Protein AF-A0A6D2JF20-F1 (afdb_monomer)

Organism: NCBI:txid1685480

Secondary structure (DSSP, 8-state):
---PPPP-SHHHHHHHHHHHHHTGGGSTTHHHHHHHHHHTTSTT------HHHHHHHHHHHHHHHSTTSSPPP-TTSPEEEEEEEETTEEEEEEEE-------

Structure (mmCIF, N/CA/C/O backbone):
data_AF-A0A6D2JF20-F1
#
_entry.id   AF-A0A6D2JF20-F1
#
loop_
_atom_site.group_PDB
_atom_site.id
_atom_site.type_symbol
_atom_site.label_atom_id
_atom_site.label_alt_id
_atom_site.label_comp_id
_atom_site.label_asym_id
_atom_site.label_entity_id
_atom_site.label_seq_id
_atom_site.pdbx_PDB_ins_code
_atom_site.Cartn_x
_atom_site.Cartn_y
_atom_site.Cartn_z
_atom_site.occupancy
_atom_site.B_iso_or_equiv
_atom_site.auth_seq_id
_atom_site.auth_comp_id
_atom_site.auth_asym_id
_atom_site.auth_atom_id
_atom_site.pdbx_PDB_model_num
ATOM 1 N N . MET A 1 1 ? 3.428 11.396 -3.751 1.00 52.97 1 MET A N 1
ATOM 2 C CA . MET A 1 1 ? 2.764 10.527 -2.746 1.00 52.97 1 MET A CA 1
ATOM 3 C C . MET A 1 1 ? 3.189 10.852 -1.299 1.00 52.97 1 MET A C 1
ATOM 5 O O . MET A 1 1 ? 3.245 9.968 -0.458 1.00 52.97 1 MET A O 1
ATOM 9 N N . THR A 1 2 ? 3.452 12.115 -0.946 1.00 46.62 2 THR A N 1
ATOM 10 C CA . THR A 1 2 ? 3.933 12.486 0.405 1.00 46.62 2 THR A CA 1
ATOM 11 C C . THR A 1 2 ? 2.809 12.811 1.405 1.00 46.62 2 THR A C 1
ATOM 13 O O . THR A 1 2 ? 2.994 12.618 2.605 1.00 46.62 2 THR A O 1
ATOM 16 N N . ASN A 1 3 ? 1.598 13.147 0.939 1.00 63.19 3 ASN A N 1
ATOM 17 C CA . ASN A 1 3 ? 0.481 13.617 1.781 1.00 63.19 3 ASN A CA 1
ATOM 18 C C . ASN A 1 3 ? -0.628 12.581 2.067 1.00 63.19 3 ASN A C 1
ATOM 20 O O . ASN A 1 3 ? -1.789 12.947 2.225 1.00 63.19 3 ASN A O 1
ATOM 24 N N . LEU A 1 4 ? -0.303 11.287 2.159 1.00 75.44 4 LEU A N 1
ATOM 25 C CA . LEU A 1 4 ? -1.256 10.305 2.697 1.00 75.44 4 LEU A CA 1
ATOM 26 C C . LEU A 1 4 ? -1.408 10.506 4.212 1.00 75.44 4 LEU A C 1
ATOM 28 O O . LEU A 1 4 ? -0.425 10.352 4.945 1.00 75.44 4 LEU A O 1
ATOM 32 N N . GLN A 1 5 ? -2.618 10.874 4.638 1.00 84.88 5 GLN A N 1
ATOM 33 C CA . GLN A 1 5 ? -3.017 11.016 6.040 1.00 84.88 5 GLN A CA 1
ATOM 34 C C . GLN A 1 5 ? -3.305 9.638 6.661 1.00 84.88 5 GLN A C 1
ATOM 36 O O . GLN A 1 5 ? -3.748 8.741 5.936 1.00 84.88 5 GLN A O 1
ATOM 41 N N . PRO A 1 6 ? -3.093 9.459 7.978 1.00 86.31 6 PRO A N 1
ATOM 42 C CA . PRO A 1 6 ? -3.466 8.233 8.671 1.00 86.31 6 PRO A CA 1
ATOM 43 C C . PRO A 1 6 ? -4.964 7.908 8.501 1.00 86.31 6 PRO A C 1
ATOM 45 O O . PRO A 1 6 ? -5.800 8.812 8.621 1.00 86.31 6 PRO A O 1
ATOM 48 N N . PRO A 1 7 ? -5.322 6.641 8.231 1.00 89.75 7 PRO A N 1
ATOM 49 C CA . PRO A 1 7 ? -6.707 6.192 8.121 1.00 89.75 7 PRO A CA 1
ATOM 50 C C . PRO A 1 7 ? -7.486 6.450 9.416 1.00 89.75 7 PRO A C 1
ATOM 52 O O . PRO A 1 7 ? -7.017 6.093 10.495 1.00 89.75 7 PRO A O 1
ATOM 55 N N . LYS A 1 8 ? -8.692 7.021 9.316 1.00 90.25 8 LYS A N 1
ATOM 56 C CA . LYS A 1 8 ? -9.554 7.295 10.484 1.00 90.25 8 LYS A CA 1
ATOM 57 C C . LYS A 1 8 ? -10.724 6.324 10.604 1.00 90.25 8 LYS A C 1
ATOM 59 O O . LYS A 1 8 ? -11.399 6.305 11.626 1.00 90.25 8 LYS A O 1
ATOM 64 N N . THR A 1 9 ? -10.980 5.540 9.559 1.00 91.38 9 THR A N 1
ATOM 65 C CA . THR A 1 9 ? -12.105 4.607 9.500 1.00 91.38 9 THR A CA 1
ATOM 66 C C . THR A 1 9 ? -11.697 3.252 8.922 1.00 91.38 9 THR A C 1
ATOM 68 O O . THR A 1 9 ? -10.712 3.124 8.191 1.00 91.38 9 THR A O 1
ATOM 71 N N . VAL A 1 10 ? -12.516 2.226 9.177 1.00 90.94 10 VAL A N 1
ATOM 72 C CA . VAL A 1 10 ? -12.380 0.887 8.567 1.00 90.94 10 VAL A CA 1
ATOM 73 C C . VAL A 1 10 ? -12.385 0.967 7.033 1.00 90.94 10 VAL A C 1
ATOM 75 O O . VAL A 1 10 ? -11.656 0.235 6.361 1.00 90.94 10 VAL A O 1
ATOM 78 N N . LYS A 1 11 ? -13.179 1.883 6.460 1.00 91.31 11 LYS A N 1
ATOM 79 C CA . LYS A 1 11 ? -13.241 2.110 5.010 1.00 91.31 11 LYS A CA 1
ATOM 80 C C . LYS A 1 11 ? -11.911 2.646 4.473 1.00 91.31 11 LYS A C 1
ATOM 82 O O . LYS A 1 11 ? -11.450 2.171 3.435 1.00 91.31 11 LYS A O 1
ATOM 87 N N . ASP A 1 12 ? -11.276 3.563 5.200 1.00 91.44 12 ASP A N 1
ATOM 88 C CA . ASP A 1 12 ? -9.974 4.124 4.825 1.00 91.44 12 ASP A CA 1
ATOM 89 C C . ASP A 1 12 ? -8.874 3.060 4.876 1.00 91.44 12 ASP A C 1
ATOM 91 O O . ASP A 1 12 ? -8.080 2.962 3.942 1.00 91.44 12 ASP A O 1
ATOM 95 N N . ILE A 1 13 ? -8.866 2.206 5.910 1.00 93.00 13 ILE A N 1
ATOM 96 C CA . ILE A 1 13 ? -7.935 1.066 6.000 1.00 93.00 13 ILE A CA 1
ATOM 97 C C . ILE A 1 13 ? -8.121 0.128 4.811 1.00 93.00 13 ILE A C 1
ATOM 99 O O . ILE A 1 13 ? -7.141 -0.279 4.187 1.00 93.00 13 ILE A O 1
ATOM 103 N N . ARG A 1 14 ? -9.371 -0.212 4.477 1.00 92.88 14 ARG A N 1
ATOM 104 C CA . ARG A 1 14 ? -9.676 -1.108 3.356 1.00 92.88 14 ARG A CA 1
ATOM 105 C C . ARG A 1 14 ? -9.209 -0.515 2.026 1.00 92.88 14 ARG A C 1
ATOM 107 O O . ARG A 1 14 ? -8.611 -1.233 1.231 1.00 92.88 14 ARG A O 1
ATOM 114 N N . SER A 1 15 ? -9.437 0.781 1.812 1.00 91.25 15 SER A N 1
ATOM 115 C CA . SER A 1 15 ? -8.962 1.507 0.628 1.00 91.25 15 SER A CA 1
ATOM 116 C C . SER A 1 15 ? -7.430 1.523 0.552 1.00 91.25 15 SER A C 1
ATOM 118 O O . SER A 1 15 ? -6.848 1.136 -0.463 1.00 91.25 15 SER A O 1
ATOM 120 N N . PHE A 1 16 ? -6.766 1.877 1.657 1.00 92.06 16 PHE A N 1
ATOM 121 C CA . PHE A 1 16 ? -5.309 1.919 1.748 1.00 92.06 16 PHE A CA 1
ATOM 122 C C . PHE A 1 16 ? -4.671 0.553 1.478 1.00 92.06 16 PHE A C 1
ATOM 124 O O . PHE A 1 16 ? -3.767 0.452 0.651 1.00 92.06 16 PHE A O 1
ATOM 131 N N . LEU A 1 17 ? -5.158 -0.506 2.131 1.00 91.50 17 LEU A N 1
ATOM 132 C CA . LEU A 1 17 ? -4.654 -1.865 1.929 1.00 91.50 17 LEU A CA 1
ATOM 133 C C . LEU A 1 17 ? -4.976 -2.404 0.533 1.00 91.50 17 LEU A C 1
ATOM 135 O O . LEU A 1 17 ? -4.171 -3.155 -0.011 1.00 91.50 17 LEU A O 1
ATOM 139 N N . GLY A 1 18 ? -6.100 -2.004 -0.068 1.00 90.00 18 GLY A N 1
ATOM 140 C CA . GLY A 1 18 ? -6.414 -2.317 -1.463 1.00 90.00 18 GLY A CA 1
ATOM 141 C C . GLY A 1 18 ? -5.385 -1.720 -2.425 1.00 90.00 18 GLY A C 1
ATOM 142 O O . GLY A 1 18 ? -4.839 -2.432 -3.264 1.00 90.00 18 GLY A O 1
ATOM 143 N N . HIS A 1 19 ? -5.051 -0.439 -2.247 1.00 87.38 19 HIS A N 1
ATOM 144 C CA . HIS A 1 19 ? -4.032 0.235 -3.053 1.00 87.38 19 HIS A CA 1
ATOM 145 C C . HIS A 1 19 ? -2.627 -0.336 -2.816 1.00 87.38 19 HIS A C 1
ATOM 147 O O . HIS A 1 19 ? -1.948 -0.748 -3.755 1.00 87.38 19 HIS A O 1
ATOM 153 N N . ALA A 1 20 ? -2.195 -0.419 -1.556 1.00 87.75 20 ALA A N 1
ATOM 154 C CA . ALA A 1 20 ? -0.882 -0.950 -1.200 1.00 87.75 20 AL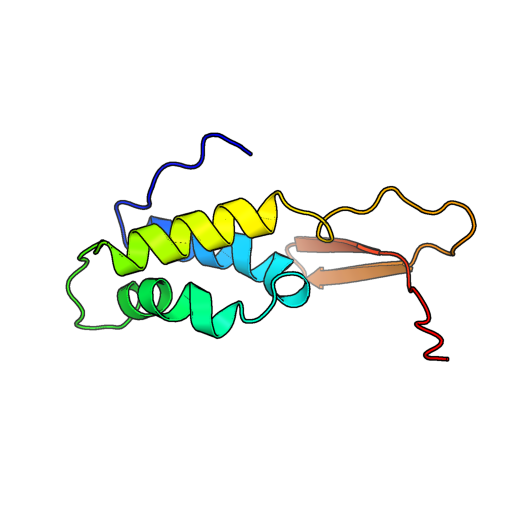A A CA 1
ATOM 155 C C . ALA A 1 20 ? -0.730 -2.432 -1.590 1.00 87.75 20 ALA A C 1
ATOM 157 O O . ALA A 1 20 ? 0.360 -2.881 -1.949 1.00 87.75 20 ALA A O 1
ATOM 158 N N . GLY A 1 21 ? -1.836 -3.181 -1.583 1.00 86.56 21 GLY A N 1
ATOM 159 C CA . GLY A 1 21 ? -1.907 -4.580 -1.989 1.00 86.56 21 GLY A CA 1
ATOM 160 C C . GLY A 1 21 ? -1.491 -4.822 -3.441 1.00 86.56 21 GLY A C 1
ATOM 161 O O . GLY A 1 21 ? -0.915 -5.872 -3.727 1.00 86.56 21 GLY A O 1
ATOM 162 N N . PHE A 1 22 ? -1.683 -3.851 -4.341 1.00 83.38 22 PHE A N 1
ATOM 163 C CA . PHE A 1 22 ? -1.205 -3.937 -5.726 1.00 83.38 22 PHE A CA 1
ATOM 164 C C . PHE A 1 22 ? 0.328 -4.058 -5.795 1.00 83.38 22 PHE A C 1
ATOM 166 O O . PHE A 1 22 ? 0.874 -4.875 -6.541 1.00 83.38 22 PHE A O 1
ATOM 173 N N . TYR A 1 23 ? 1.028 -3.317 -4.934 1.00 84.50 23 TYR A N 1
ATOM 174 C CA . TYR A 1 23 ? 2.489 -3.285 -4.862 1.00 84.50 23 TYR A CA 1
ATOM 175 C C . TYR A 1 23 ? 3.081 -4.314 -3.889 1.00 84.50 23 TYR A C 1
ATOM 177 O O . TYR A 1 23 ? 4.301 -4.378 -3.739 1.00 84.50 23 TYR A O 1
ATOM 185 N N . ARG A 1 24 ? 2.255 -5.170 -3.263 1.00 84.81 24 ARG A N 1
ATOM 186 C CA . ARG A 1 24 ? 2.688 -6.129 -2.225 1.00 84.81 24 ARG A CA 1
ATOM 187 C C . ARG A 1 24 ? 3.883 -6.996 -2.631 1.00 84.81 24 ARG A C 1
ATOM 189 O O . ARG A 1 24 ? 4.678 -7.360 -1.778 1.00 84.81 24 ARG A O 1
ATOM 196 N N .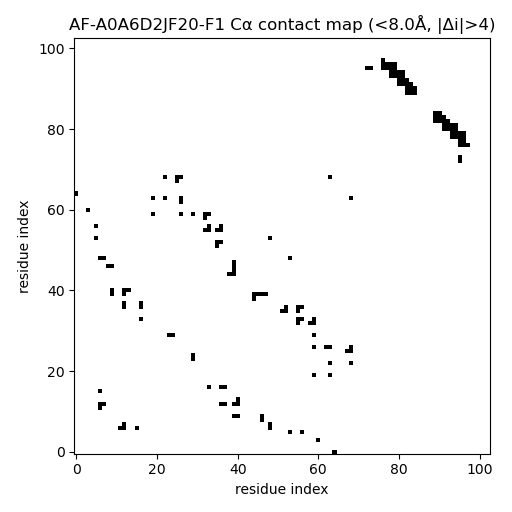 ARG A 1 25 ? 4.018 -7.325 -3.926 1.00 81.31 25 ARG A N 1
ATOM 197 C CA . ARG A 1 25 ? 5.108 -8.170 -4.454 1.00 81.31 25 ARG A CA 1
ATOM 198 C C . ARG A 1 25 ? 6.485 -7.502 -4.372 1.00 81.31 25 ARG A C 1
ATOM 200 O O . ARG A 1 25 ? 7.496 -8.191 -4.404 1.00 81.31 25 ARG A O 1
ATOM 207 N N . PHE A 1 26 ? 6.511 -6.174 -4.288 1.00 78.88 26 PHE A N 1
ATOM 208 C CA . PHE A 1 26 ? 7.727 -5.364 -4.240 1.00 78.88 26 PHE A CA 1
ATOM 209 C C . PHE A 1 26 ? 8.099 -4.954 -2.809 1.00 78.88 26 PHE A C 1
ATOM 211 O O . PHE A 1 26 ? 9.205 -4.472 -2.580 1.00 78.88 26 PHE A O 1
ATOM 218 N N . ILE A 1 27 ? 7.201 -5.172 -1.843 1.00 83.88 27 ILE A N 1
ATOM 219 C CA . ILE A 1 27 ? 7.398 -4.835 -0.434 1.00 83.88 27 ILE A CA 1
ATOM 220 C C . ILE A 1 27 ? 7.702 -6.125 0.330 1.00 83.88 27 ILE A C 1
ATOM 222 O O . ILE A 1 27 ? 6.827 -6.968 0.541 1.00 83.88 27 ILE A O 1
ATOM 226 N N . LYS A 1 28 ? 8.957 -6.288 0.758 1.00 82.94 28 LYS A N 1
ATOM 227 C CA . LYS A 1 28 ? 9.372 -7.444 1.561 1.00 82.94 28 LYS A CA 1
ATOM 228 C C . LYS A 1 28 ? 8.541 -7.521 2.848 1.00 82.94 28 LYS A C 1
ATOM 230 O O . LYS A 1 28 ? 8.325 -6.510 3.511 1.00 82.94 28 LYS A O 1
ATOM 235 N N . ASP A 1 29 ? 8.086 -8.728 3.187 1.00 86.44 29 ASP A N 1
ATOM 236 C CA . ASP A 1 29 ? 7.298 -9.020 4.391 1.00 86.44 29 ASP A CA 1
ATOM 237 C C . ASP A 1 29 ? 5.992 -8.208 4.503 1.00 86.44 29 ASP A C 1
ATOM 239 O O . ASP A 1 29 ? 5.488 -7.989 5.607 1.00 86.44 29 ASP A O 1
ATOM 243 N N . PHE A 1 30 ? 5.404 -7.795 3.368 1.00 88.94 30 PHE A N 1
ATOM 244 C CA . PHE A 1 30 ? 4.185 -6.975 3.331 1.00 88.94 30 PHE A CA 1
ATOM 245 C C . PHE A 1 30 ? 3.083 -7.502 4.255 1.00 88.94 30 PHE A C 1
ATOM 247 O O . PHE A 1 30 ? 2.539 -6.741 5.048 1.00 88.94 30 PHE A O 1
ATOM 254 N N . SER A 1 31 ? 2.786 -8.806 4.213 1.00 88.31 31 SER A N 1
ATOM 255 C CA . SER A 1 31 ? 1.746 -9.410 5.056 1.00 88.31 31 SER A CA 1
ATOM 256 C C . SER A 1 31 ? 2.035 -9.272 6.554 1.00 88.31 31 SER A C 1
ATOM 258 O O . SER A 1 31 ? 1.107 -9.086 7.336 1.00 88.31 31 SER A O 1
ATOM 260 N N . GLN A 1 32 ? 3.306 -9.337 6.966 1.00 90.88 32 GLN A N 1
ATOM 261 C CA . GLN A 1 32 ? 3.688 -9.162 8.370 1.00 90.88 32 GLN A CA 1
ATOM 262 C C . GLN A 1 32 ? 3.543 -7.698 8.793 1.00 90.88 32 GLN A C 1
ATOM 264 O O . GLN A 1 32 ? 3.006 -7.418 9.861 1.00 90.88 32 GLN A O 1
ATOM 269 N N . ILE A 1 33 ? 3.963 -6.768 7.929 1.00 91.38 33 ILE A N 1
ATOM 270 C CA . ILE A 1 33 ? 3.872 -5.325 8.182 1.00 91.38 33 ILE A CA 1
ATOM 271 C C . ILE A 1 33 ? 2.407 -4.871 8.208 1.00 91.38 33 ILE A C 1
ATOM 273 O O . ILE A 1 33 ? 2.021 -4.100 9.077 1.00 91.38 33 ILE A O 1
ATOM 277 N N . ALA A 1 34 ? 1.576 -5.363 7.287 1.00 92.69 34 ALA A N 1
ATOM 278 C CA . ALA A 1 34 ? 0.165 -5.001 7.172 1.00 92.69 34 ALA A CA 1
ATOM 279 C C . ALA A 1 34 ? -0.726 -5.656 8.241 1.00 92.69 34 ALA A C 1
ATOM 281 O O . ALA A 1 34 ? -1.875 -5.247 8.401 1.00 92.69 34 ALA A O 1
ATOM 282 N N . ARG A 1 35 ? -0.220 -6.647 8.987 1.00 93.44 35 ARG A N 1
ATOM 283 C CA . ARG A 1 35 ? -0.980 -7.416 9.984 1.00 93.44 35 ARG A CA 1
ATOM 284 C C . ARG A 1 35 ? -1.783 -6.553 10.976 1.00 93.44 35 ARG A C 1
ATOM 286 O O . ARG A 1 35 ? -2.990 -6.788 11.074 1.00 93.44 35 ARG A O 1
ATOM 293 N N . PRO A 1 36 ? -1.201 -5.557 11.677 1.00 93.38 36 PRO A N 1
ATOM 294 C CA . PRO A 1 36 ? -1.965 -4.688 12.578 1.00 93.38 36 PRO A CA 1
ATOM 295 C C . PRO A 1 36 ? -3.098 -3.941 11.858 1.00 93.38 36 PRO A C 1
ATOM 297 O O . PRO A 1 36 ? -4.203 -3.870 12.384 1.00 93.38 36 PRO A O 1
ATOM 300 N N . LEU A 1 37 ? -2.889 -3.499 10.613 1.00 93.38 37 LEU A N 1
ATOM 301 C CA . LEU A 1 37 ? -3.930 -2.840 9.814 1.00 93.38 37 LEU A CA 1
ATOM 302 C C . LEU A 1 37 ? -5.031 -3.819 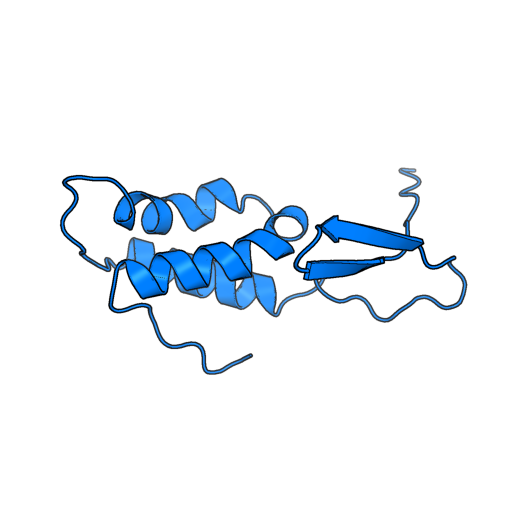9.384 1.00 93.38 37 LEU A C 1
ATOM 304 O O . LEU A 1 37 ? -6.209 -3.483 9.433 1.00 93.38 37 LEU A O 1
ATOM 308 N N . THR A 1 38 ? -4.678 -5.050 8.999 1.00 92.44 38 THR A N 1
ATOM 309 C CA . THR A 1 38 ? -5.672 -6.078 8.639 1.00 92.44 38 THR A CA 1
ATOM 310 C C . THR A 1 38 ? -6.527 -6.511 9.829 1.00 92.44 38 THR A C 1
ATOM 312 O O . THR A 1 38 ? -7.691 -6.847 9.638 1.00 92.44 38 THR A O 1
ATOM 315 N N . ARG A 1 39 ? -6.001 -6.442 11.062 1.00 91.88 39 ARG A N 1
ATOM 316 C CA . ARG A 1 39 ? -6.767 -6.733 12.285 1.00 91.88 39 ARG A CA 1
ATOM 317 C C . ARG A 1 39 ? -7.914 -5.740 12.491 1.00 91.88 39 ARG A C 1
ATOM 319 O O . ARG A 1 39 ? -8.976 -6.152 12.941 1.00 91.88 39 ARG A O 1
ATOM 326 N N . LEU A 1 40 ? -7.734 -4.480 12.083 1.00 91.69 40 LEU A N 1
ATOM 327 C CA . LEU A 1 40 ? -8.787 -3.455 12.108 1.00 91.69 40 LEU A CA 1
ATOM 328 C C . LEU A 1 40 ? -9.930 -3.728 11.111 1.00 91.69 40 LEU A C 1
ATOM 330 O O . LEU A 1 40 ? -10.938 -3.027 11.133 1.00 91.69 40 LEU A O 1
ATOM 334 N N . LEU A 1 41 ? -9.779 -4.714 10.217 1.00 90.00 41 LEU A N 1
ATOM 335 C CA . LEU A 1 41 ? -10.824 -5.144 9.283 1.00 90.00 41 LEU A CA 1
ATOM 336 C C . LEU A 1 41 ? -11.624 -6.356 9.782 1.00 90.00 41 LEU A C 1
ATOM 338 O O . LEU A 1 41 ? -12.620 -6.712 9.146 1.00 90.00 41 LEU A O 1
ATOM 342 N N . CYS A 1 42 ? -11.192 -7.011 10.863 1.00 90.25 42 CYS A N 1
ATOM 343 C CA . CYS A 1 42 ? -11.900 -8.157 11.423 1.00 90.25 42 CYS A CA 1
ATOM 344 C C . CYS A 1 42 ? -13.252 -7.733 12.005 1.00 90.25 42 CYS A C 1
ATOM 346 O O . CYS A 1 42 ? -13.397 -6.641 12.554 1.00 90.25 42 CYS A O 1
ATOM 348 N N . LYS A 1 43 ? -14.243 -8.625 11.901 1.00 86.19 43 LYS A N 1
ATOM 349 C CA . LYS A 1 43 ? -15.518 -8.453 12.605 1.00 86.19 43 LYS A CA 1
ATOM 350 C C . LYS A 1 43 ? -15.266 -8.436 14.116 1.00 86.19 43 LYS A C 1
ATOM 352 O O . LYS A 1 43 ? -14.334 -9.085 14.586 1.00 86.19 43 LYS A O 1
ATOM 357 N N . ASP A 1 44 ? -16.079 -7.665 14.832 1.00 85.25 44 ASP A N 1
ATOM 358 C CA . ASP A 1 44 ? -16.078 -7.572 16.299 1.00 85.25 44 ASP A CA 1
ATOM 359 C C . ASP A 1 44 ? -14.784 -7.016 16.927 1.00 85.25 44 ASP A C 1
ATOM 361 O O . ASP A 1 44 ? -14.518 -7.203 18.113 1.00 85.25 44 ASP A O 1
ATOM 365 N N . ILE A 1 45 ? -13.982 -6.290 16.143 1.00 86.44 45 ILE A N 1
ATOM 366 C CA . ILE A 1 45 ? -12.839 -5.516 16.636 1.00 86.44 45 ILE A CA 1
ATOM 367 C C . ILE A 1 45 ? -13.206 -4.031 16.656 1.00 86.44 45 ILE A C 1
ATOM 369 O O . ILE A 1 45 ? -13.632 -3.470 15.646 1.00 86.44 45 ILE A O 1
ATOM 373 N N . ASN A 1 46 ? -12.992 -3.381 17.802 1.00 88.06 46 ASN A N 1
ATOM 374 C CA . ASN A 1 46 ? -13.082 -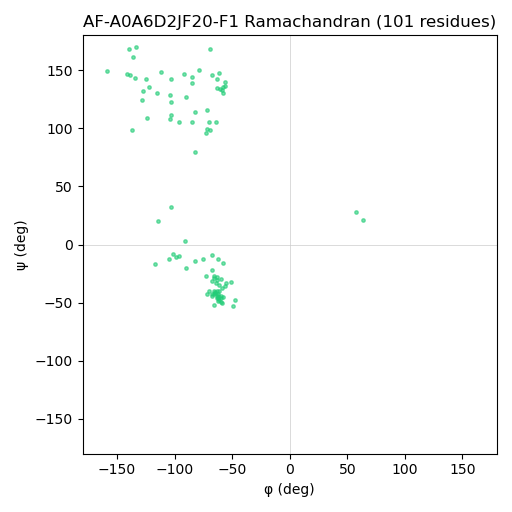1.929 17.903 1.00 88.06 46 ASN A CA 1
ATOM 375 C C . ASN A 1 46 ? -12.009 -1.281 17.026 1.00 88.06 46 ASN A C 1
ATOM 377 O O . ASN A 1 46 ? -10.844 -1.682 17.042 1.00 88.06 46 ASN A O 1
ATOM 381 N N . PHE A 1 47 ? -12.400 -0.258 16.268 1.00 89.94 47 PHE A N 1
ATOM 382 C CA . PHE A 1 47 ? -11.448 0.511 15.483 1.00 89.94 47 PHE A CA 1
ATOM 383 C C . PHE A 1 47 ? -10.597 1.373 16.420 1.00 89.94 47 PHE A C 1
ATOM 385 O O . PHE A 1 47 ? -11.016 2.446 16.846 1.00 89.94 47 PHE A O 1
ATOM 392 N N . GLU A 1 48 ? -9.395 0.896 16.723 1.00 91.88 48 GLU A N 1
ATOM 393 C CA . GLU A 1 48 ? -8.397 1.625 17.495 1.00 91.88 48 GLU A CA 1
ATOM 394 C C . GLU A 1 48 ? -7.106 1.707 16.683 1.00 91.88 48 GLU A C 1
ATOM 396 O O . GLU A 1 48 ? -6.411 0.712 16.465 1.00 91.88 48 GLU A O 1
ATOM 401 N N . PHE A 1 49 ? -6.791 2.903 16.190 1.00 91.75 49 PHE A N 1
ATOM 402 C CA . PHE A 1 49 ? -5.588 3.119 15.396 1.00 91.75 49 PHE A CA 1
ATOM 403 C C . PHE A 1 49 ? -4.378 3.307 16.319 1.00 91.75 49 PHE A C 1
ATOM 405 O O . PHE A 1 49 ? -3.959 4.424 16.609 1.00 91.75 49 PHE A O 1
ATOM 412 N N . THR A 1 50 ? -3.854 2.189 16.817 1.00 94.31 50 THR A N 1
ATOM 413 C CA . THR A 1 50 ? -2.737 2.148 17.769 1.00 94.31 50 THR A CA 1
ATOM 414 C C . THR A 1 50 ? -1.408 2.592 17.148 1.00 94.31 50 THR A C 1
ATOM 416 O O . THR A 1 50 ? -1.245 2.650 15.926 1.00 94.31 50 THR A O 1
ATOM 419 N N . GLU A 1 51 ? -0.396 2.810 17.989 1.00 95.00 51 GLU A N 1
ATOM 420 C CA . GLU A 1 51 ? 0.983 3.078 17.551 1.00 95.00 51 GLU A CA 1
ATOM 421 C C . GLU A 1 51 ? 1.549 1.986 16.627 1.00 95.00 51 GLU A C 1
ATOM 423 O O . GLU A 1 51 ? 2.317 2.266 15.705 1.00 95.00 51 GLU A O 1
ATOM 428 N N . GLU A 1 52 ? 1.149 0.727 16.820 1.00 93.62 52 GLU A N 1
ATOM 429 C CA . GLU A 1 52 ? 1.520 -0.377 15.926 1.00 93.62 52 GLU A CA 1
ATOM 430 C C . GLU A 1 52 ? 0.911 -0.204 14.530 1.00 93.62 52 GLU A C 1
ATOM 432 O O . GLU A 1 52 ? 1.585 -0.433 13.521 1.00 93.62 52 GLU A O 1
ATOM 437 N N . CYS A 1 53 ? -0.342 0.256 14.463 1.00 93.94 53 CYS A N 1
ATOM 438 C CA . CYS A 1 53 ? -1.009 0.594 13.209 1.00 93.94 53 CYS A CA 1
ATOM 439 C C . CYS A 1 53 ? -0.323 1.784 12.531 1.00 93.94 53 CYS A C 1
ATOM 441 O O . CYS A 1 53 ? -0.081 1.741 11.324 1.00 93.94 53 CYS A O 1
ATOM 443 N N . HIS A 1 54 ? 0.067 2.805 13.298 1.00 94.56 54 HIS A N 1
ATOM 444 C CA . HIS A 1 54 ? 0.790 3.959 12.769 1.00 94.56 54 HIS A CA 1
ATOM 445 C C . HIS A 1 54 ? 2.155 3.560 12.187 1.00 94.56 54 HIS A C 1
ATOM 447 O O . HIS A 1 54 ? 2.479 3.919 11.053 1.00 94.56 54 HIS A O 1
ATOM 453 N N . LYS A 1 55 ? 2.931 2.737 12.904 1.00 95.25 55 LYS A N 1
ATOM 454 C CA . LYS A 1 55 ? 4.213 2.197 12.413 1.00 95.25 55 LYS A CA 1
ATOM 455 C C . LYS A 1 55 ? 4.037 1.376 11.137 1.00 95.25 55 LYS A C 1
ATOM 457 O O . LYS A 1 55 ? 4.804 1.550 10.192 1.00 95.25 55 LYS A O 1
ATOM 462 N N . ALA A 1 56 ? 3.026 0.510 11.086 1.00 94.00 56 ALA A N 1
ATOM 463 C CA . ALA A 1 56 ? 2.718 -0.280 9.897 1.00 94.00 56 ALA A CA 1
ATOM 464 C C . ALA A 1 56 ? 2.326 0.591 8.698 1.00 94.00 56 ALA A C 1
ATOM 466 O O . ALA A 1 56 ? 2.837 0.389 7.595 1.00 94.00 56 ALA A O 1
ATOM 467 N N . PHE A 1 57 ? 1.459 1.580 8.916 1.00 93.69 57 PHE A N 1
ATOM 468 C CA . PHE A 1 57 ? 1.035 2.532 7.894 1.00 93.69 57 PHE A CA 1
ATOM 469 C C . PHE A 1 57 ? 2.224 3.309 7.320 1.00 93.69 57 PHE A C 1
ATOM 471 O O . PHE A 1 57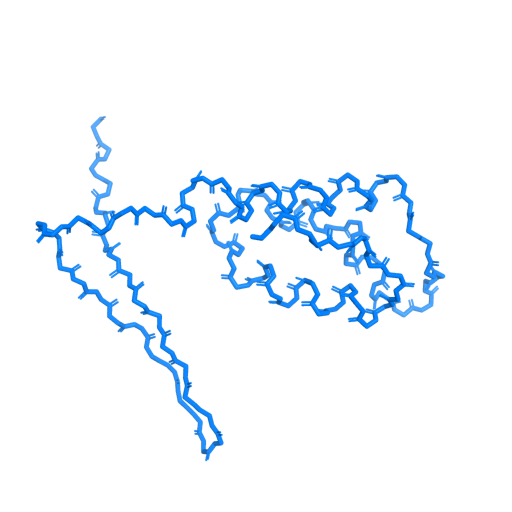 ? 2.407 3.328 6.101 1.00 93.69 57 PHE A O 1
ATOM 478 N N . THR A 1 58 ? 3.068 3.883 8.181 1.00 92.88 58 THR A N 1
ATOM 479 C CA . THR A 1 58 ? 4.261 4.632 7.763 1.00 92.88 58 THR A CA 1
ATOM 480 C C . THR A 1 58 ? 5.247 3.740 7.021 1.00 92.88 58 THR A C 1
ATOM 482 O O . THR A 1 58 ? 5.697 4.110 5.942 1.00 92.88 58 THR A O 1
ATOM 485 N N . LYS A 1 59 ? 5.504 2.524 7.515 1.00 92.06 59 LYS A N 1
ATOM 486 C CA . LYS A 1 59 ? 6.422 1.583 6.862 1.00 92.06 59 LYS A CA 1
ATOM 487 C C . LYS A 1 59 ? 5.942 1.167 5.469 1.00 92.06 59 LYS A C 1
ATOM 489 O O . LYS A 1 59 ? 6.747 1.077 4.548 1.00 92.06 59 LYS A O 1
ATOM 494 N N . ILE A 1 60 ? 4.638 0.940 5.288 1.00 90.38 60 ILE A N 1
ATOM 495 C CA 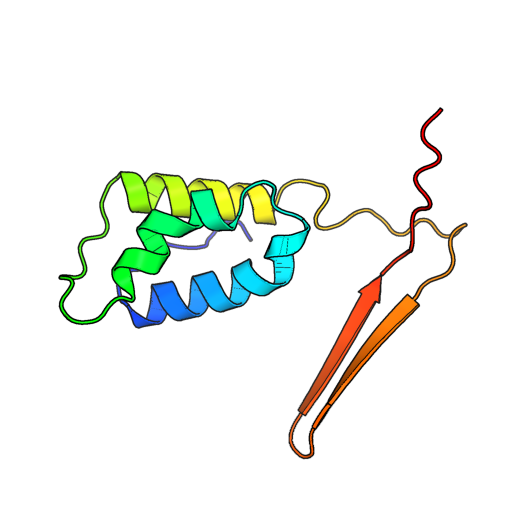. ILE A 1 60 ? 4.062 0.661 3.962 1.00 90.38 60 ILE A CA 1
ATOM 496 C C . ILE A 1 60 ? 4.157 1.902 3.071 1.00 90.38 60 ILE A C 1
ATOM 498 O O . ILE A 1 60 ? 4.554 1.782 1.917 1.00 90.38 60 ILE A O 1
ATOM 502 N N . LYS A 1 61 ? 3.838 3.091 3.592 1.00 88.75 61 LYS A N 1
ATOM 503 C CA . LYS A 1 61 ? 3.945 4.358 2.854 1.00 88.75 61 LYS A CA 1
ATOM 504 C C . LYS A 1 61 ? 5.373 4.606 2.360 1.00 88.75 61 LYS A C 1
ATOM 506 O O . LYS A 1 61 ? 5.549 4.948 1.197 1.00 88.75 61 LYS A O 1
ATOM 511 N N . GLU A 1 62 ? 6.371 4.394 3.212 1.00 88.19 62 GLU A N 1
ATOM 512 C CA . GLU A 1 62 ? 7.794 4.480 2.866 1.00 88.19 62 GLU A CA 1
ATOM 513 C C . GLU A 1 62 ? 8.185 3.434 1.822 1.00 88.19 62 GLU A C 1
ATOM 515 O O . GLU A 1 62 ? 8.847 3.764 0.842 1.00 88.19 62 GLU A O 1
ATOM 520 N N . ALA A 1 63 ? 7.730 2.190 1.982 1.00 85.25 63 ALA A N 1
ATOM 521 C CA . ALA A 1 63 ? 8.009 1.118 1.033 1.00 85.25 63 ALA A CA 1
ATOM 522 C C . ALA A 1 63 ? 7.358 1.338 -0.344 1.00 85.25 63 ALA A C 1
ATOM 524 O O . ALA A 1 63 ? 7.875 0.858 -1.346 1.00 85.25 63 ALA A O 1
ATOM 525 N N . LEU A 1 64 ? 6.240 2.069 -0.410 1.00 81.69 64 LEU A N 1
ATOM 526 C CA . LEU A 1 64 ? 5.595 2.455 -1.669 1.00 81.69 64 LEU A CA 1
ATOM 527 C C . LEU A 1 64 ? 6.373 3.539 -2.426 1.00 81.69 64 LEU A C 1
ATOM 529 O O . LEU A 1 64 ? 6.257 3.621 -3.647 1.00 81.69 64 LEU A O 1
ATOM 533 N N . VAL A 1 65 ? 7.139 4.374 -1.718 1.00 80.31 65 VAL A N 1
ATOM 534 C CA . VAL A 1 65 ? 7.938 5.455 -2.321 1.00 80.31 65 VAL A CA 1
ATOM 535 C C . VAL A 1 65 ? 9.422 5.109 -2.451 1.00 80.31 65 VAL A C 1
ATOM 537 O O . VAL A 1 65 ? 10.157 5.858 -3.092 1.00 80.31 65 VAL A O 1
ATOM 540 N N . SER A 1 66 ? 9.876 3.992 -1.876 1.00 71.56 66 SER A N 1
ATOM 541 C CA . SER A 1 66 ? 11.252 3.513 -1.998 1.00 71.56 66 SER A CA 1
ATOM 542 C C . SER A 1 66 ? 11.423 2.546 -3.179 1.00 71.56 66 SER A C 1
ATOM 544 O O . SER A 1 66 ? 10.527 1.786 -3.552 1.00 71.56 66 SER A O 1
ATOM 546 N N . ALA A 1 67 ? 12.597 2.580 -3.819 1.00 56.38 67 ALA A N 1
ATOM 547 C CA . ALA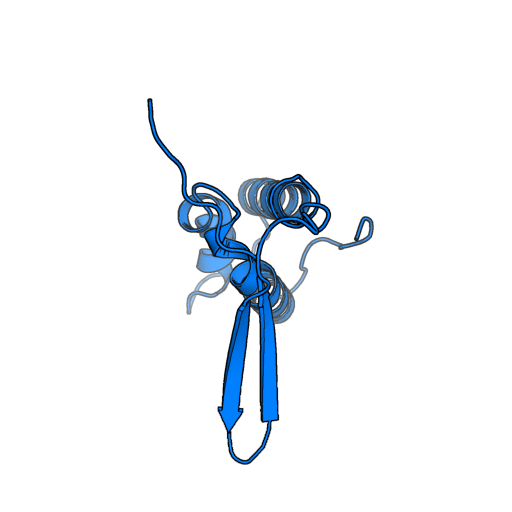 A 1 67 ? 12.958 1.606 -4.851 1.00 56.38 67 ALA A CA 1
ATOM 548 C C . ALA A 1 67 ? 12.966 0.186 -4.235 1.00 56.38 67 ALA A C 1
ATOM 550 O O . ALA A 1 67 ? 13.515 0.021 -3.144 1.00 56.38 67 ALA A O 1
ATOM 551 N N . PRO A 1 68 ? 12.371 -0.842 -4.884 1.00 59.09 68 PRO A N 1
ATOM 552 C CA . PRO A 1 68 ? 12.370 -1.084 -6.329 1.00 59.09 68 PRO A CA 1
ATOM 553 C C . PRO A 1 68 ? 10.984 -0.984 -6.996 1.00 59.09 68 PRO A C 1
ATOM 555 O O . PRO A 1 68 ? 10.802 -1.540 -8.076 1.00 59.09 68 PRO A O 1
ATOM 558 N N . VAL A 1 69 ? 10.004 -0.314 -6.375 1.00 59.25 69 VAL A N 1
ATOM 559 C CA . VAL A 1 69 ? 8.615 -0.263 -6.884 1.00 59.25 69 VAL A CA 1
ATOM 560 C C . VAL A 1 69 ? 8.512 0.429 -8.254 1.00 59.25 69 VAL A C 1
ATOM 562 O O . VAL A 1 69 ? 7.654 0.077 -9.060 1.00 59.25 69 VAL A O 1
ATOM 565 N N . VAL A 1 70 ? 9.427 1.357 -8.553 1.00 57.47 70 VAL A N 1
ATOM 566 C CA . VAL A 1 70 ? 9.578 2.003 -9.864 1.00 57.47 70 VAL A CA 1
ATOM 567 C C . VAL A 1 70 ? 11.070 2.063 -10.189 1.00 57.47 70 VAL A C 1
ATOM 569 O O . VAL A 1 70 ? 11.790 2.912 -9.668 1.00 57.47 70 VAL A O 1
ATOM 572 N N . GLN A 1 71 ? 11.568 1.130 -11.001 1.00 63.56 71 GLN A N 1
ATOM 573 C CA . GLN A 1 71 ? 12.867 1.307 -11.656 1.00 63.56 71 GLN A CA 1
ATOM 574 C C . GLN A 1 71 ? 12.664 2.103 -12.951 1.00 63.56 71 GLN A C 1
ATOM 576 O O . GLN A 1 71 ? 11.636 1.912 -13.607 1.00 63.56 71 GLN A O 1
ATOM 581 N N . PRO A 1 72 ? 13.609 2.984 -13.338 1.00 65.81 72 PRO A N 1
ATOM 582 C CA . PRO A 1 72 ? 13.594 3.544 -14.681 1.00 65.81 72 PRO A CA 1
ATOM 583 C C . PRO A 1 72 ? 13.616 2.390 -15.695 1.00 65.81 72 PRO A C 1
ATOM 585 O O . PRO A 1 72 ? 14.311 1.395 -15.457 1.00 65.81 72 PRO A O 1
ATOM 588 N N . PRO A 1 73 ? 12.850 2.492 -16.794 1.00 75.69 73 PRO A N 1
ATOM 589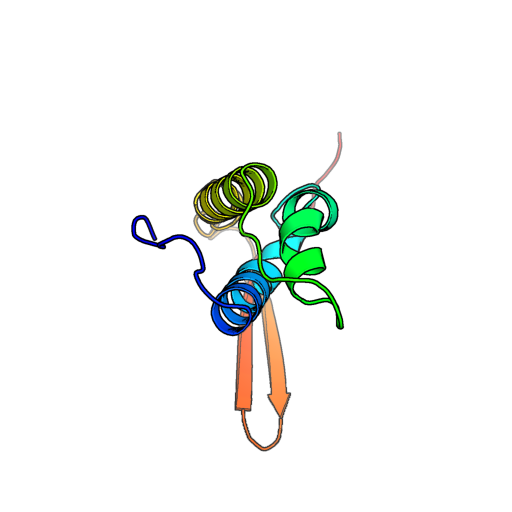 C CA . PRO A 1 73 ? 12.835 1.455 -17.809 1.00 75.69 73 PRO A CA 1
ATOM 590 C C . PRO A 1 73 ? 14.248 1.247 -18.350 1.00 75.69 73 PRO A C 1
ATOM 592 O O . PRO A 1 73 ? 14.925 2.204 -18.731 1.00 75.69 73 PRO A O 1
ATOM 595 N N . ASN A 1 74 ? 14.689 -0.005 -18.394 1.00 82.94 74 ASN A N 1
ATOM 596 C CA . ASN A 1 74 ? 15.894 -0.357 -19.122 1.00 82.94 74 ASN A CA 1
ATOM 597 C C . ASN A 1 74 ? 15.522 -0.582 -20.590 1.00 82.94 74 ASN A C 1
ATOM 599 O O . ASN A 1 74 ? 14.955 -1.618 -20.920 1.00 82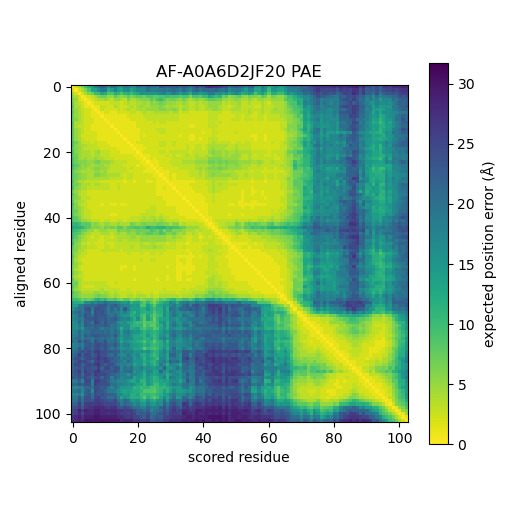.94 74 ASN A O 1
ATOM 603 N N . TRP A 1 75 ? 15.850 0.358 -21.470 1.00 85.25 75 TRP A N 1
ATOM 604 C CA . TRP A 1 75 ? 15.533 0.268 -22.901 1.00 85.25 75 TRP A CA 1
ATOM 605 C C . TRP A 1 75 ? 16.195 -0.916 -23.628 1.00 85.25 75 TRP A C 1
ATOM 607 O O . TRP A 1 75 ? 15.787 -1.243 -24.738 1.00 85.25 75 TRP A O 1
ATOM 617 N N . GLU A 1 76 ? 17.170 -1.583 -23.005 1.00 89.62 76 GLU A N 1
ATOM 618 C CA . GLU A 1 76 ? 17.806 -2.802 -23.522 1.00 89.62 76 GLU A CA 1
ATOM 619 C C . GLU A 1 76 ? 16.996 -4.079 -23.233 1.00 89.62 76 GLU A C 1
ATOM 621 O O . GLU A 1 76 ? 17.278 -5.132 -23.804 1.00 89.62 76 GLU A O 1
ATOM 626 N N . LEU A 1 77 ? 16.000 -4.021 -22.338 1.00 86.50 77 LEU A N 1
ATOM 627 C CA . LEU A 1 77 ? 15.157 -5.165 -21.981 1.00 86.50 77 LEU A CA 1
ATOM 628 C C . LEU A 1 77 ? 13.778 -5.072 -22.648 1.00 86.50 77 LEU A C 1
ATOM 630 O O . LEU A 1 77 ? 13.183 -3.990 -22.689 1.00 86.50 77 LEU A O 1
ATOM 634 N N . PRO A 1 78 ? 13.205 -6.204 -23.099 1.00 87.88 78 PRO A N 1
ATOM 635 C CA . PRO A 1 78 ? 11.854 -6.216 -23.635 1.00 87.88 78 PRO A CA 1
ATOM 636 C C . PRO A 1 78 ? 10.838 -5.824 -22.557 1.00 87.88 78 PRO A C 1
ATOM 638 O O . PRO A 1 78 ? 10.950 -6.202 -21.386 1.00 87.88 78 PRO A O 1
ATOM 641 N N . PHE A 1 79 ? 9.827 -5.070 -22.976 1.00 85.44 79 PHE A N 1
ATOM 642 C CA . PHE A 1 79 ? 8.664 -4.781 -22.151 1.00 85.44 79 PHE A CA 1
ATOM 643 C C . PHE A 1 79 ? 7.640 -5.909 -22.270 1.00 85.44 79 PHE A C 1
ATOM 645 O O . PHE A 1 79 ? 7.364 -6.402 -23.362 1.00 85.44 79 PHE A O 1
ATOM 652 N N . GLU A 1 80 ? 7.043 -6.280 -21.145 1.00 86.69 80 GLU A N 1
ATOM 653 C CA . GLU A 1 80 ? 5.938 -7.228 -21.060 1.00 86.69 80 GLU A CA 1
ATOM 654 C C . GLU A 1 80 ? 4.702 -6.497 -20.537 1.00 86.69 80 GLU A C 1
ATOM 656 O O . GLU A 1 80 ? 4.760 -5.799 -19.522 1.00 86.69 80 GLU A O 1
ATOM 661 N N . ILE A 1 81 ? 3.574 -6.664 -21.226 1.00 84.06 81 ILE A N 1
ATOM 662 C CA . ILE A 1 81 ? 2.281 -6.162 -20.768 1.00 84.06 81 ILE A CA 1
ATOM 663 C C . ILE A 1 81 ? 1.489 -7.343 -20.211 1.00 84.06 81 ILE A C 1
ATOM 665 O O . ILE A 1 81 ? 1.239 -8.323 -20.910 1.00 84.06 81 ILE A O 1
ATOM 669 N N . MET A 1 82 ? 1.082 -7.239 -18.950 1.00 83.75 82 MET A N 1
ATOM 670 C CA . MET A 1 82 ? 0.152 -8.162 -18.308 1.00 83.75 82 MET A CA 1
ATOM 671 C C . MET A 1 82 ? -1.214 -7.486 -18.247 1.00 83.75 82 MET A C 1
ATOM 673 O O . MET A 1 82 ? -1.373 -6.504 -17.522 1.00 83.75 82 MET A O 1
ATOM 677 N N . CYS A 1 83 ? -2.184 -7.994 -19.003 1.00 85.31 83 CYS A N 1
ATOM 678 C CA . CYS A 1 83 ? -3.548 -7.471 -19.017 1.00 85.31 83 CYS A CA 1
ATOM 679 C C . CYS A 1 83 ? -4.526 -8.462 -18.395 1.00 85.31 83 CYS A C 1
ATOM 681 O O . CYS A 1 83 ? -4.364 -9.672 -18.541 1.00 85.31 83 CYS A O 1
ATOM 683 N N . ASP A 1 84 ? -5.562 -7.923 -17.767 1.00 78.88 84 ASP A N 1
ATOM 684 C CA . ASP A 1 84 ? -6.769 -8.643 -17.379 1.00 78.88 84 ASP A CA 1
ATOM 685 C C . ASP A 1 84 ? -7.991 -7.801 -17.764 1.00 78.88 84 ASP A C 1
ATOM 687 O O . ASP A 1 84 ? -7.952 -6.567 -17.706 1.00 78.88 84 ASP A O 1
ATOM 691 N N . ALA A 1 85 ? -9.059 -8.453 -18.207 1.00 87.38 85 ALA A N 1
ATOM 692 C CA . ALA A 1 85 ? -10.257 -7.781 -18.692 1.00 87.38 85 ALA A CA 1
ATOM 693 C C . ALA A 1 85 ? -11.524 -8.520 -18.252 1.00 87.38 85 ALA A C 1
ATOM 695 O O . ALA A 1 85 ? -11.560 -9.744 -18.167 1.00 87.38 85 ALA A O 1
ATOM 696 N N . SER A 1 86 ? -12.576 -7.743 -18.016 1.00 88.06 86 SER A N 1
ATOM 697 C CA . SER A 1 86 ? -13.943 -8.184 -17.734 1.00 88.06 86 SER A CA 1
ATOM 698 C C . SER A 1 86 ? -14.923 -7.377 -18.587 1.00 88.06 86 SER A C 1
ATOM 700 O O . SER A 1 86 ? -14.546 -6.341 -19.138 1.00 88.06 86 SER A O 1
ATOM 702 N N . ASP A 1 87 ? -16.195 -7.779 -18.618 1.00 83.88 87 ASP A N 1
ATOM 703 C CA . ASP A 1 87 ? -17.254 -7.078 -19.366 1.00 83.88 87 ASP A CA 1
ATOM 704 C C . ASP A 1 87 ? -17.449 -5.605 -18.948 1.00 83.88 87 ASP A C 1
ATOM 706 O O . ASP A 1 87 ? -18.074 -4.829 -19.669 1.00 83.88 87 ASP A O 1
ATOM 710 N N . TYR A 1 88 ? -16.909 -5.205 -17.791 1.00 72.06 88 TYR A N 1
ATOM 711 C CA . TYR A 1 88 ? -17.082 -3.869 -17.214 1.00 72.06 88 TYR A CA 1
ATOM 712 C C . TYR A 1 88 ? -15.783 -3.064 -17.077 1.00 72.06 88 TYR A C 1
ATOM 714 O O . TYR A 1 88 ? -15.841 -1.852 -16.870 1.00 72.06 88 TYR A O 1
ATOM 722 N N . ALA A 1 89 ? -14.612 -3.705 -17.143 1.00 65.44 89 ALA A N 1
ATOM 723 C CA . ALA A 1 89 ? -13.336 -3.044 -16.876 1.00 65.44 89 ALA A CA 1
ATOM 724 C C . ALA A 1 89 ? -12.146 -3.783 -17.493 1.00 65.44 89 ALA A C 1
ATOM 726 O O . ALA A 1 89 ? -12.125 -5.011 -17.547 1.00 65.44 89 ALA A O 1
ATOM 727 N N . VAL A 1 90 ? -11.118 -3.016 -17.862 1.00 85.31 90 VAL A N 1
ATOM 728 C CA . VAL A 1 90 ? -9.820 -3.512 -18.335 1.00 85.31 90 VAL A CA 1
ATOM 729 C C . VAL A 1 90 ? -8.719 -2.964 -17.431 1.00 85.31 90 VAL A C 1
ATOM 731 O O . VAL A 1 90 ? -8.713 -1.777 -17.098 1.00 85.31 90 VAL A O 1
ATOM 734 N N . GLY A 1 91 ? -7.779 -3.822 -17.047 1.00 70.19 91 GLY A N 1
ATOM 735 C CA . GLY A 1 91 ? -6.565 -3.465 -16.323 1.00 70.19 91 GLY A CA 1
ATOM 736 C C . GLY A 1 91 ? -5.324 -3.958 -17.063 1.00 70.19 91 GLY A C 1
ATOM 737 O O . GLY A 1 91 ? -5.318 -5.050 -17.623 1.00 70.19 91 GLY A O 1
ATOM 738 N N . ALA A 1 92 ? -4.255 -3.163 -17.052 1.00 80.44 92 ALA A N 1
ATOM 739 C CA . ALA A 1 92 ? -2.975 -3.530 -17.649 1.00 80.44 92 ALA A CA 1
ATOM 740 C C . ALA A 1 92 ? -1.807 -3.102 -16.753 1.00 80.44 92 ALA A C 1
ATOM 742 O O . ALA A 1 92 ? -1.860 -2.064 -16.091 1.00 80.44 92 ALA A O 1
ATOM 743 N N . VAL A 1 93 ? -0.739 -3.897 -16.753 1.00 78.56 93 VAL A N 1
ATOM 744 C CA . VAL A 1 93 ? 0.521 -3.622 -16.057 1.00 78.56 93 VAL A CA 1
ATOM 745 C C . VAL A 1 93 ? 1.671 -3.780 -17.041 1.00 78.56 93 VAL A C 1
ATOM 747 O O . VAL A 1 93 ? 1.838 -4.845 -17.628 1.00 78.56 93 VAL A O 1
ATOM 750 N N . LEU A 1 94 ? 2.482 -2.733 -17.190 1.00 81.88 94 LEU A N 1
ATOM 751 C CA . LEU A 1 94 ? 3.733 -2.769 -17.944 1.00 81.88 94 LEU A CA 1
ATOM 752 C C . LEU A 1 94 ? 4.878 -3.170 -17.003 1.00 81.88 94 LEU A C 1
ATOM 754 O O . LEU A 1 94 ? 5.061 -2.554 -15.951 1.00 81.88 94 LEU A O 1
ATOM 758 N N . GLY A 1 95 ? 5.649 -4.187 -17.370 1.00 83.69 95 GLY A N 1
ATOM 759 C CA . GLY A 1 95 ? 6.798 -4.663 -16.605 1.00 83.69 95 GLY A CA 1
ATOM 760 C C . GLY A 1 95 ? 7.977 -5.036 -17.499 1.00 83.69 95 GLY A C 1
ATOM 761 O O . GLY A 1 95 ? 7.848 -5.135 -18.714 1.00 83.69 95 GLY A O 1
ATOM 762 N N . GLN A 1 96 ? 9.141 -5.251 -16.888 1.00 85.44 96 GLN A N 1
ATOM 763 C CA . GLN A 1 96 ? 10.322 -5.797 -17.557 1.00 85.44 96 GLN A CA 1
ATOM 764 C C . GLN A 1 96 ? 10.825 -7.000 -16.765 1.00 85.44 96 GLN A C 1
ATOM 766 O O . GLN A 1 96 ? 10.957 -6.938 -15.537 1.00 85.44 96 GLN A O 1
ATOM 771 N N . ARG A 1 97 ? 11.102 -8.109 -17.453 1.00 77.81 97 ARG A N 1
ATOM 772 C CA . ARG A 1 97 ? 11.628 -9.318 -16.818 1.00 77.81 97 ARG A CA 1
ATOM 773 C C . ARG A 1 97 ? 13.138 -9.185 -16.653 1.00 77.81 97 ARG A C 1
ATOM 775 O O . ARG A 1 97 ? 13.877 -9.158 -17.630 1.00 77.81 97 ARG A O 1
ATOM 782 N N . LYS A 1 98 ? 13.608 -9.126 -15.406 1.00 69.44 98 LYS A N 1
ATOM 783 C CA . LYS A 1 98 ? 15.040 -9.186 -15.099 1.00 69.44 98 LYS A CA 1
ATOM 784 C C . LYS A 1 98 ? 15.407 -10.623 -14.756 1.00 69.44 98 LYS A C 1
ATOM 786 O O . LYS A 1 98 ? 15.080 -11.097 -13.668 1.00 69.44 98 LYS A O 1
ATOM 791 N N . THR A 1 99 ? 16.080 -11.325 -15.663 1.00 60.12 99 THR A N 1
ATOM 792 C CA . THR A 1 99 ? 16.693 -12.616 -15.336 1.00 60.12 99 THR A CA 1
ATOM 793 C C . THR A 1 99 ? 17.778 -12.350 -14.298 1.00 60.12 99 THR A C 1
ATOM 795 O O . THR A 1 99 ? 18.818 -11.775 -14.610 1.00 60.12 99 THR A O 1
ATOM 798 N N . ARG A 1 100 ? 17.532 -12.694 -13.031 1.00 48.34 100 ARG A N 1
ATOM 799 C CA . ARG A 1 100 ? 18.603 -12.734 -12.033 1.00 48.34 100 ARG A CA 1
ATOM 800 C C . ARG A 1 100 ? 19.457 -13.961 -12.337 1.00 48.34 100 ARG A C 1
ATOM 802 O O . ARG A 1 100 ? 19.120 -15.062 -11.918 1.00 48.34 100 ARG A O 1
ATOM 809 N N . SER A 1 101 ? 20.552 -13.767 -13.061 1.00 39.97 101 SER A N 1
ATOM 810 C CA . SER A 1 101 ? 21.683 -14.687 -13.012 1.00 39.97 101 SER A CA 1
ATOM 811 C C . SER A 1 101 ? 22.319 -14.538 -11.631 1.00 39.97 101 SER A C 1
ATOM 813 O O . SER A 1 101 ? 23.028 -13.566 -11.374 1.00 39.97 101 SER A O 1
ATOM 815 N N . TYR A 1 102 ? 21.997 -15.444 -10.711 1.00 38.34 102 TYR A N 1
ATOM 816 C CA . TYR A 1 102 ? 22.843 -15.651 -9.542 1.00 38.34 102 TYR A CA 1
ATOM 817 C C . TYR A 1 102 ? 24.130 -16.316 -10.047 1.00 38.34 102 TYR A C 1
ATOM 819 O O . TYR A 1 102 ? 24.100 -17.480 -10.442 1.00 38.34 102 TYR A O 1
ATOM 827 N N . MET A 1 103 ? 25.212 -15.541 -10.103 1.00 32.84 103 MET A N 1
ATOM 828 C CA . MET A 1 103 ? 26.567 -16.038 -9.867 1.00 32.84 103 MET A CA 1
ATOM 829 C C . MET A 1 103 ? 26.968 -15.565 -8.478 1.00 32.84 103 MET A C 1
ATOM 831 O O . MET A 1 103 ? 26.727 -14.366 -8.198 1.00 32.84 103 MET A O 1
#

Foldseek 3Di:
DPPDDQDPDLVSLVVLCVVLVVLCVQQPPLCVLCVVSVVCNDPPDDNDCDPSNVSSSVSSVVSCVDPPSPDPDDPVFDKDKDWDDDPVDIDIDIDTDDPPPDD

Nearest PDB structures (foldseek):
  8wut-assembly1_E  TM=6.579E-01  e=1.737E-05  Moloney murine leukemia virus
  8ygj-assembly1_E  TM=6.601E-01  e=2.343E-05  Moloney murine leukemia virus
  4mh8-assembly1_A  TM=6.379E-01  e=2.487E-05  Moloney murine leukemia virus isolate Shinnick
  5vod-assembly1_E  TM=2.693E-01  e=3.037E+00  Human herpesvirus 5 strain Merlin
  8ieq-assembly1_C  TM=2.281E-01  e=6.604E+00  Homo sapiens

Sequence (103 aa):
MTNLQPPKTVKDIRSFLGHAGFYRRFIKDFSQIARPLTRLLCKDINFEFTEECHKAFTKIKEALVSAPVVQPPNWELPFEIMCDASDYAVGAVLGQRKTRSYM

Solvent-accessible surface area (backbone atoms only — not comparable to full-atom values): 6678 Å² total; per-residue (Å²): 136,85,82,77,73,83,65,89,46,62,67,44,45,52,53,50,50,56,59,52,53,74,52,37,92,66,34,85,64,38,71,69,49,44,40,60,54,56,52,48,69,42,84,99,48,78,85,69,86,43,73,65,33,51,52,27,51,50,53,52,54,49,48,68,73,36,83,72,69,70,66,82,84,57,89,91,53,69,78,43,76,52,70,53,76,55,103,87,50,76,49,75,45,83,45,66,83,77,84,80,79,85,124

InterPro domains:
  IPR041577 Reverse transcriptase/retrotransposon-derived protein, RNase H-like domain [PF17919] (49-99)
  IPR043128 Reverse transcriptase/Diguanylate cyclase domain [G3DSA:3.30.70.270] (1-90)
  IPR043502 DNA/RNA polymerase superfamily [SSF56672] (2-98)

Radius of gyration: 16.79 Å; Cα contacts (8 Å, |Δi|>4): 86; chains: 1; bounding box: 44×30×42 Å

Mean predicted aligned error: 10.73 Å

pLDDT: mean 82.23, std 13.43, range [32.84, 95.25]